Protein AF-A0A379YH19-F1 (afdb_monomer_lite)

InterPro domains:
  IPR006522 Phage virion morphogensis protein [PF05069] (3-81)
  IPR006522 Phage virion morphogensis protein [TIGR01635] (9-64)

Foldseek 3Di:
DPPCVVVVVVVVVVLVPDDPVVNVVVVVVVVVVVVVVVVVCVVQCADPVRHHDDDDDDDPDPVPPPVVVVVVVVPPDDDDDDDPPDDDPDDD

Organism: Serratia marcescens (NCBI:txid615)

Radius of gyration: 30.85 Å; chains: 1; bounding box: 60×80×45 Å

Structure (mmCIF, N/CA/C/O backbone):
data_AF-A0A379YH19-F1
#
_entry.id   AF-A0A379YH19-F1
#
loop_
_atom_site.group_PDB
_atom_site.id
_atom_site.type_symbol
_atom_site.label_atom_id
_atom_site.label_alt_id
_atom_site.label_comp_id
_atom_site.label_asym_id
_atom_site.label_entity_id
_atom_site.label_seq_id
_atom_site.pdbx_PDB_ins_code
_atom_site.Cartn_x
_atom_site.Cartn_y
_atom_site.Cartn_z
_atom_site.occupancy
_atom_site.B_iso_or_equiv
_atom_site.auth_seq_id
_atom_site.auth_comp_id
_atom_site.auth_asym_id
_atom_site.auth_atom_id
_atom_site.pdbx_PDB_model_num
ATOM 1 N N . MET A 1 1 ? -16.985 -3.283 -13.812 1.00 52.91 1 MET A N 1
ATOM 2 C CA . MET A 1 1 ? -16.511 -2.865 -12.468 1.00 52.91 1 MET A CA 1
ATOM 3 C C . MET A 1 1 ? -17.603 -3.091 -11.418 1.00 52.91 1 MET A C 1
ATOM 5 O O . MET A 1 1 ? -17.831 -2.232 -10.582 1.00 52.91 1 MET A O 1
ATOM 9 N N . SER A 1 2 ? -18.290 -4.239 -11.449 1.00 61.66 2 SER A N 1
ATOM 10 C CA . SER A 1 2 ? -19.534 -4.406 -10.673 1.00 61.66 2 SER A CA 1
ATOM 11 C C . SER A 1 2 ? -19.563 -5.658 -9.797 1.00 61.66 2 SER A C 1
ATOM 13 O O . SER A 1 2 ? -20.463 -5.805 -8.980 1.00 61.66 2 SER A O 1
ATOM 15 N N . GLU A 1 3 ? -18.569 -6.535 -9.932 1.00 71.56 3 GLU A N 1
ATOM 16 C CA . GLU A 1 3 ? -18.538 -7.849 -9.275 1.00 71.56 3 GLU A CA 1
ATOM 17 C C . GLU A 1 3 ? -18.074 -7.789 -7.809 1.00 71.56 3 GLU A C 1
ATOM 19 O O . GLU A 1 3 ? -18.232 -8.756 -7.074 1.00 71.56 3 GLU A O 1
ATOM 24 N N . LEU A 1 4 ? -17.543 -6.645 -7.358 1.00 78.88 4 LEU A N 1
ATOM 25 C CA . LEU A 1 4 ? -16.977 -6.479 -6.010 1.00 78.88 4 LEU A CA 1
ATOM 26 C C . LEU A 1 4 ? -17.828 -5.609 -5.072 1.00 78.88 4 LEU A C 1
ATOM 28 O O . LEU A 1 4 ? -17.622 -5.638 -3.862 1.00 78.88 4 LEU A O 1
ATOM 32 N N . ASN A 1 5 ? -18.846 -4.919 -5.595 1.00 82.00 5 ASN A N 1
ATOM 33 C CA . ASN A 1 5 ? -19.732 -4.038 -4.824 1.00 82.00 5 ASN A CA 1
ATOM 34 C C . ASN A 1 5 ? -20.333 -4.654 -3.538 1.00 82.00 5 ASN A C 1
ATOM 36 O O . ASN A 1 5 ? -20.344 -3.973 -2.504 1.00 82.00 5 ASN A O 1
ATOM 40 N N . PRO A 1 6 ? -20.836 -5.911 -3.534 1.00 84.50 6 PRO A N 1
ATOM 41 C CA . PRO A 1 6 ? -21.347 -6.503 -2.296 1.00 84.50 6 PRO A CA 1
ATOM 42 C C . PRO A 1 6 ? -20.239 -6.689 -1.251 1.00 84.50 6 PRO A C 1
ATOM 44 O O . PRO A 1 6 ? -20.479 -6.537 -0.054 1.00 84.50 6 PRO A O 1
ATOM 47 N N . PHE A 1 7 ? -19.012 -6.952 -1.695 1.00 87.75 7 PHE A N 1
ATOM 48 C CA . PHE A 1 7 ? -17.855 -7.109 -0.824 1.00 87.75 7 PHE A CA 1
ATOM 49 C C . PHE A 1 7 ? -17.413 -5.770 -0.227 1.00 87.75 7 PHE A C 1
ATOM 51 O O . PHE A 1 7 ? -17.162 -5.684 0.976 1.00 87.75 7 PHE A O 1
ATOM 58 N N . ASP A 1 8 ? -17.401 -4.714 -1.041 1.00 89.81 8 ASP A N 1
ATOM 59 C CA . ASP A 1 8 ? -17.065 -3.358 -0.601 1.00 89.81 8 ASP A CA 1
ATOM 60 C C . ASP A 1 8 ? -18.026 -2.866 0.487 1.00 89.81 8 ASP A C 1
ATOM 62 O O . ASP A 1 8 ? -17.599 -2.293 1.491 1.00 89.81 8 ASP A O 1
ATOM 66 N N . THR A 1 9 ? -19.320 -3.162 0.339 1.00 90.69 9 THR A N 1
ATOM 67 C CA . THR A 1 9 ? -20.353 -2.791 1.319 1.00 90.69 9 THR A CA 1
ATOM 68 C C . THR A 1 9 ? -20.138 -3.495 2.662 1.00 90.69 9 THR A C 1
ATOM 70 O O . THR A 1 9 ? -20.158 -2.854 3.718 1.00 90.69 9 THR A O 1
ATOM 73 N N . LEU A 1 10 ? -19.882 -4.807 2.641 1.00 90.94 10 LEU A N 1
ATOM 74 C CA . LEU A 1 10 ? -19.611 -5.581 3.857 1.00 90.94 10 LEU A CA 1
ATOM 75 C C . LEU A 1 10 ? -18.318 -5.121 4.546 1.00 90.94 10 LEU A C 1
ATOM 77 O O . LEU A 1 10 ? -18.282 -4.957 5.769 1.00 90.94 10 LEU A O 1
ATOM 81 N N . LEU A 1 11 ? -17.270 -4.860 3.764 1.00 92.62 11 LEU A N 1
ATOM 82 C CA . LEU A 1 11 ? -15.983 -4.392 4.268 1.00 92.62 11 LEU A CA 1
ATOM 83 C C . LEU A 1 11 ? -16.093 -2.993 4.888 1.00 92.62 11 LEU A C 1
ATOM 85 O O . LEU A 1 11 ? -15.556 -2.757 5.973 1.00 92.62 11 LEU A O 1
ATOM 89 N N . ALA A 1 12 ? -16.829 -2.082 4.248 1.00 91.62 12 ALA A N 1
ATOM 90 C CA . ALA A 1 12 ? -17.099 -0.750 4.780 1.00 91.62 12 ALA A CA 1
ATOM 91 C C . ALA A 1 12 ? -17.818 -0.825 6.137 1.00 91.62 12 ALA A C 1
ATOM 93 O O . ALA A 1 12 ? -17.422 -0.139 7.083 1.00 91.62 12 ALA A O 1
ATOM 94 N N . GLY A 1 13 ? -18.807 -1.717 6.269 1.00 93.19 13 GLY A N 1
ATOM 95 C CA . GLY A 1 13 ? -1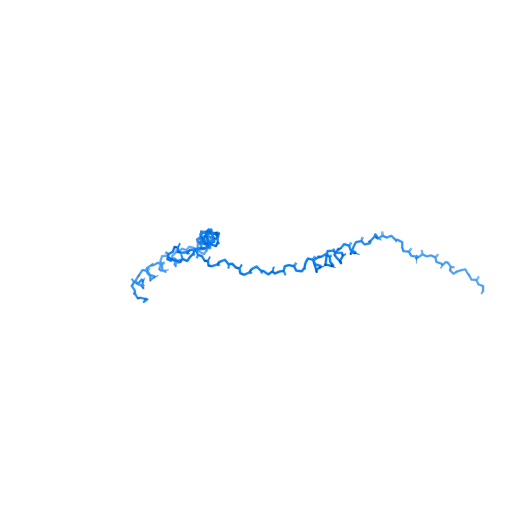9.496 -1.970 7.536 1.00 93.19 13 GLY A CA 1
ATOM 96 C C . GLY A 1 13 ? -18.561 -2.464 8.647 1.00 93.19 13 GLY A C 1
ATOM 97 O O . GLY A 1 13 ? -18.675 -2.030 9.795 1.00 93.19 13 GLY A O 1
ATOM 98 N N . LEU A 1 14 ? -17.591 -3.323 8.320 1.00 93.81 14 LEU A N 1
ATOM 99 C CA . LEU A 1 14 ? -16.591 -3.795 9.281 1.00 93.81 14 LEU A CA 1
ATOM 100 C C . LEU A 1 14 ? -15.634 -2.674 9.713 1.00 93.81 14 LEU A C 1
ATOM 102 O O . LEU A 1 14 ? -15.363 -2.512 10.902 1.00 93.81 14 LEU A O 1
ATOM 106 N N . ILE A 1 15 ? -15.158 -1.864 8.766 1.00 94.00 15 ILE A N 1
ATOM 107 C CA . ILE A 1 15 ? -14.262 -0.732 9.044 1.00 94.00 15 ILE A CA 1
ATOM 108 C C . ILE A 1 15 ? -14.971 0.343 9.883 1.00 94.00 15 ILE A C 1
ATOM 110 O O . ILE A 1 15 ? -14.348 0.966 10.748 1.00 94.00 15 ILE A O 1
ATOM 114 N N . ALA A 1 16 ? -16.276 0.545 9.682 1.00 93.19 16 ALA A N 1
ATOM 115 C CA . ALA A 1 16 ? -17.070 1.481 10.474 1.00 93.19 16 ALA A CA 1
ATOM 116 C C . ALA A 1 16 ? -17.125 1.092 11.963 1.00 93.19 16 ALA A C 1
ATOM 118 O O . ALA A 1 16 ? -17.053 1.970 12.822 1.00 93.19 16 ALA A O 1
ATOM 119 N N . LYS A 1 17 ? -17.163 -0.215 12.269 1.00 95.50 17 LYS A N 1
ATOM 120 C CA . LYS A 1 17 ? -17.163 -0.751 13.644 1.00 95.50 17 LYS A CA 1
ATOM 121 C C . LYS A 1 17 ? -15.815 -0.621 14.364 1.00 95.50 17 LYS A C 1
ATOM 123 O O . LYS A 1 17 ? -15.758 -0.770 15.581 1.00 95.50 17 LYS A O 1
ATOM 128 N N . LEU A 1 18 ? -14.728 -0.354 13.640 1.00 95.25 18 LEU A N 1
ATOM 129 C CA . LEU A 1 18 ? -13.405 -0.156 14.231 1.00 95.25 18 LEU A CA 1
ATOM 130 C C . LEU A 1 18 ? -13.300 1.196 14.953 1.00 95.25 18 LEU A C 1
ATOM 132 O O . LEU A 1 18 ? -13.903 2.193 14.557 1.00 95.25 18 LEU A O 1
ATOM 136 N N . SER A 1 19 ? -12.465 1.264 15.990 1.00 95.94 19 SER A N 1
ATOM 137 C CA . SER A 1 19 ? -12.125 2.538 16.632 1.00 95.94 19 SER A CA 1
ATOM 138 C C . SER A 1 19 ? -11.330 3.456 15.683 1.00 95.94 19 SER A C 1
ATOM 140 O O . SER A 1 19 ? -10.625 2.972 14.790 1.00 95.94 19 SER A O 1
ATOM 142 N N . PRO A 1 20 ? -11.338 4.787 15.882 1.00 93.75 20 PRO A N 1
ATOM 143 C CA . PRO A 1 20 ? -10.535 5.698 15.062 1.00 93.75 20 PRO A CA 1
ATOM 144 C C . PRO A 1 20 ? -9.036 5.356 15.052 1.00 93.75 20 PRO A C 1
ATOM 146 O O . PRO A 1 20 ? -8.382 5.463 14.015 1.00 93.75 20 PRO A O 1
ATOM 149 N N . GLN A 1 21 ? -8.493 4.901 16.187 1.00 96.00 21 GLN A N 1
ATOM 150 C CA . GLN A 1 21 ? -7.082 4.529 16.312 1.00 96.00 21 GLN A CA 1
ATOM 151 C C . GLN A 1 21 ? -6.741 3.260 15.518 1.00 96.00 21 GLN A C 1
ATOM 153 O O . GLN A 1 21 ? -5.724 3.214 14.824 1.00 96.00 21 GLN A O 1
ATOM 158 N N . SER A 1 22 ? -7.602 2.240 15.574 1.00 95.44 22 SER A N 1
ATOM 159 C CA . SER A 1 22 ? -7.393 0.996 14.821 1.00 95.44 22 SER A CA 1
ATOM 160 C C . SER A 1 22 ? -7.512 1.214 13.310 1.00 95.44 22 SER A C 1
ATOM 162 O O . SER A 1 22 ? -6.687 0.688 12.564 1.00 95.44 22 SER A O 1
ATOM 164 N N . ARG A 1 23 ? -8.424 2.087 12.851 1.00 96.94 23 ARG A N 1
ATOM 165 C CA . ARG A 1 23 ? -8.489 2.506 11.438 1.00 96.94 23 ARG A CA 1
ATOM 166 C C . ARG A 1 23 ? -7.196 3.166 10.954 1.00 96.94 23 ARG A C 1
ATOM 168 O O . ARG A 1 23 ? -6.711 2.830 9.876 1.00 96.94 23 ARG A O 1
ATOM 175 N N . LYS A 1 24 ? -6.609 4.072 11.749 1.00 96.19 24 LYS A N 1
ATOM 176 C CA . L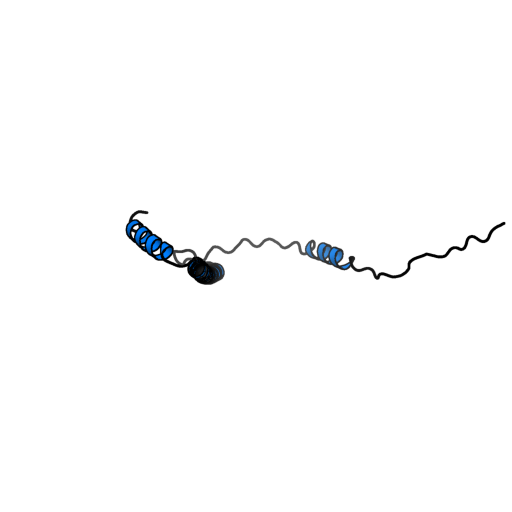YS A 1 24 ? -5.321 4.712 11.415 1.00 96.19 24 LYS A CA 1
ATOM 177 C C . LYS A 1 24 ? -4.196 3.682 11.303 1.00 96.19 24 LYS A C 1
ATOM 179 O O . LYS A 1 24 ? -3.445 3.705 10.331 1.00 96.19 24 LYS A O 1
ATOM 184 N N . SER A 1 25 ? -4.105 2.761 12.264 1.00 97.25 25 SER A N 1
ATOM 185 C CA . SER A 1 25 ? -3.104 1.685 12.246 1.00 97.25 25 SER A CA 1
ATOM 186 C C . SER A 1 25 ? -3.241 0.797 11.003 1.00 97.25 25 SER A C 1
ATOM 188 O O . SER A 1 25 ? -2.260 0.561 10.294 1.00 97.25 25 SER A O 1
ATOM 190 N N . LEU A 1 26 ? -4.473 0.389 10.675 1.00 96.56 26 LEU A N 1
ATOM 191 C CA . LEU A 1 26 ? -4.776 -0.397 9.480 1.00 96.56 26 LEU A CA 1
ATOM 192 C C . LEU A 1 26 ? -4.357 0.337 8.197 1.00 96.56 26 LEU A C 1
ATOM 194 O O . LEU A 1 26 ? -3.656 -0.237 7.366 1.00 96.56 26 LEU A O 1
ATOM 198 N N . ALA A 1 27 ? -4.720 1.615 8.054 1.00 96.25 27 ALA A N 1
ATOM 199 C CA . ALA A 1 27 ? -4.361 2.419 6.886 1.00 96.25 27 ALA A CA 1
ATOM 200 C C . ALA A 1 27 ? -2.837 2.529 6.703 1.00 96.25 27 ALA A C 1
ATOM 202 O O . ALA A 1 27 ? -2.327 2.390 5.586 1.00 96.25 27 ALA A O 1
ATOM 203 N N . VAL A 1 28 ? -2.091 2.714 7.797 1.00 97.94 28 VAL A N 1
ATOM 204 C CA . VAL A 1 28 ? -0.621 2.742 7.773 1.00 97.94 28 VAL A CA 1
ATOM 205 C C . VAL A 1 28 ? -0.050 1.388 7.348 1.00 97.94 28 VAL A C 1
ATOM 207 O O . VAL A 1 28 ? 0.847 1.344 6.504 1.00 97.94 28 VAL A O 1
ATOM 210 N N . ALA A 1 29 ? -0.560 0.283 7.894 1.00 98.00 29 ALA A N 1
ATOM 211 C CA . ALA A 1 29 ? -0.102 -1.061 7.546 1.00 98.00 29 ALA A CA 1
ATOM 212 C C . ALA A 1 29 ? -0.323 -1.376 6.056 1.00 98.00 29 ALA A C 1
ATOM 214 O O . ALA A 1 29 ? 0.603 -1.822 5.371 1.00 98.00 29 ALA A O 1
ATOM 215 N N . VAL A 1 30 ? -1.515 -1.067 5.534 1.00 97.38 30 VAL A N 1
ATOM 216 C CA . VAL A 1 30 ? -1.851 -1.233 4.111 1.00 97.38 30 VAL A CA 1
ATOM 217 C C . VAL A 1 30 ? -0.929 -0.382 3.237 1.00 97.38 30 VAL A C 1
ATOM 219 O O . VAL A 1 30 ? -0.332 -0.893 2.289 1.00 97.38 30 VAL A O 1
ATOM 222 N N . SER A 1 31 ? -0.731 0.888 3.596 1.00 97.44 31 SER A N 1
ATOM 223 C CA . SER A 1 31 ? 0.129 1.811 2.844 1.00 97.44 31 SER A CA 1
ATOM 224 C C . SER A 1 31 ? 1.581 1.332 2.777 1.00 97.44 31 SER A C 1
ATOM 226 O O . SER A 1 31 ? 2.205 1.383 1.715 1.00 97.44 31 SER A O 1
ATOM 228 N N . LYS A 1 32 ? 2.125 0.810 3.885 1.00 98.38 32 LYS A N 1
ATOM 229 C CA . LYS A 1 32 ? 3.482 0.241 3.925 1.00 98.38 32 LYS A CA 1
ATOM 230 C C . LYS A 1 32 ? 3.624 -0.944 2.970 1.00 98.38 32 LYS A C 1
ATOM 232 O O . LYS A 1 32 ? 4.585 -0.995 2.201 1.00 98.38 32 LYS A O 1
ATOM 237 N N . ARG A 1 33 ? 2.657 -1.867 2.980 1.00 98.06 33 ARG A N 1
ATOM 238 C CA . ARG A 1 33 ? 2.659 -3.038 2.091 1.00 98.06 33 ARG A CA 1
ATOM 239 C C . ARG A 1 33 ? 2.549 -2.634 0.621 1.00 98.06 33 ARG A C 1
ATOM 241 O O . ARG A 1 33 ? 3.337 -3.112 -0.193 1.00 98.06 33 ARG A O 1
ATOM 248 N N . LEU A 1 34 ? 1.630 -1.722 0.296 1.00 97.69 34 LEU A N 1
ATOM 249 C CA . LEU A 1 34 ? 1.470 -1.181 -1.056 1.00 97.69 34 LEU A CA 1
ATOM 250 C C . LEU A 1 34 ? 2.775 -0.543 -1.540 1.00 97.69 34 LEU A C 1
ATOM 252 O O . LEU A 1 34 ? 3.240 -0.823 -2.645 1.00 97.69 34 LEU A O 1
ATOM 256 N N . ARG A 1 35 ? 3.411 0.276 -0.692 1.00 97.50 35 ARG A N 1
ATOM 257 C CA . ARG A 1 35 ? 4.661 0.943 -1.048 1.00 97.50 35 ARG A CA 1
ATOM 258 C C . ARG A 1 35 ? 5.774 -0.059 -1.322 1.00 97.50 35 ARG A C 1
ATOM 260 O O . ARG A 1 35 ? 6.484 0.116 -2.308 1.00 97.50 35 ARG A O 1
ATOM 267 N N . ALA A 1 36 ? 5.917 -1.087 -0.487 1.00 97.44 36 ALA A N 1
ATOM 268 C CA . ALA A 1 36 ? 6.921 -2.132 -0.670 1.00 97.44 36 ALA A CA 1
ATOM 269 C C . ALA A 1 36 ? 6.728 -2.887 -1.997 1.00 97.44 36 ALA A C 1
ATOM 271 O O . ALA A 1 36 ? 7.679 -3.013 -2.771 1.00 97.44 36 ALA A O 1
ATOM 272 N N . GLY A 1 37 ? 5.495 -3.304 -2.306 1.00 96.12 37 GLY A N 1
ATOM 273 C CA . GLY A 1 37 ? 5.167 -3.945 -3.583 1.00 96.12 37 GLY A CA 1
ATOM 274 C C . GLY A 1 37 ? 5.458 -3.034 -4.777 1.00 96.12 37 GLY A C 1
ATOM 275 O O . GLY A 1 37 ? 6.138 -3.438 -5.719 1.00 96.12 37 GLY A O 1
ATOM 276 N N . GLN A 1 38 ? 5.053 -1.765 -4.691 1.00 95.50 38 GLN A N 1
ATOM 277 C CA . GLN A 1 38 ? 5.304 -0.788 -5.748 1.00 95.50 38 GLN A CA 1
ATOM 278 C C . GLN A 1 38 ? 6.800 -0.540 -5.966 1.00 95.50 38 GLN A C 1
ATOM 280 O O . GLN A 1 38 ? 7.245 -0.432 -7.105 1.00 95.50 38 GLN A O 1
ATOM 285 N N . GLN A 1 39 ? 7.601 -0.472 -4.897 1.00 97.00 39 GLN A N 1
ATOM 286 C CA . GLN A 1 39 ? 9.057 -0.364 -5.025 1.00 97.00 39 GLN A CA 1
ATOM 287 C C . GLN A 1 39 ? 9.646 -1.566 -5.755 1.00 97.00 39 GLN A C 1
ATOM 289 O O . GLN A 1 39 ? 10.502 -1.402 -6.624 1.00 97.00 39 GLN A O 1
ATOM 294 N N . GLN A 1 40 ? 9.184 -2.770 -5.423 1.00 94.75 40 GLN A N 1
ATOM 295 C CA . GLN A 1 40 ? 9.644 -3.980 -6.085 1.00 94.75 40 GLN A CA 1
ATOM 296 C C . GLN A 1 40 ? 9.261 -3.983 -7.569 1.00 94.75 40 GLN A C 1
ATOM 298 O O . GLN A 1 40 ? 10.098 -4.317 -8.404 1.00 94.75 40 GLN A O 1
ATOM 303 N N . HIS A 1 41 ? 8.044 -3.555 -7.908 1.00 92.50 41 HIS A N 1
ATOM 304 C CA . HIS A 1 41 ? 7.589 -3.433 -9.292 1.00 92.50 41 HIS A CA 1
ATOM 305 C C . HIS A 1 41 ? 8.416 -2.408 -10.085 1.00 92.50 41 HIS A C 1
ATOM 307 O O . HIS A 1 41 ? 8.926 -2.711 -11.163 1.00 92.50 41 HIS A O 1
ATOM 313 N N . ILE A 1 42 ? 8.649 -1.222 -9.510 1.00 91.25 42 ILE A N 1
ATOM 314 C CA . ILE A 1 42 ? 9.510 -0.185 -10.103 1.00 91.25 42 ILE A CA 1
ATOM 315 C C . ILE A 1 42 ? 10.935 -0.710 -10.307 1.00 91.25 42 ILE A C 1
ATOM 317 O O . ILE A 1 42 ? 11.542 -0.441 -11.341 1.00 91.25 42 ILE A O 1
ATOM 321 N N . LYS A 1 43 ? 11.479 -1.467 -9.347 1.00 92.06 43 LYS A N 1
ATOM 322 C CA . LYS A 1 43 ? 12.813 -2.070 -9.471 1.00 92.06 43 LYS A CA 1
ATOM 323 C C . LYS A 1 43 ? 12.868 -3.107 -10.595 1.00 92.06 43 LYS A C 1
ATOM 325 O O . LYS A 1 43 ? 13.875 -3.175 -11.290 1.00 92.06 43 LYS A O 1
ATOM 330 N N . ARG A 1 44 ? 11.808 -3.903 -10.766 1.00 92.25 44 ARG A N 1
ATOM 331 C CA . ARG A 1 44 ? 11.713 -4.930 -11.815 1.00 92.25 44 ARG A CA 1
ATOM 332 C C . ARG A 1 44 ? 11.594 -4.340 -13.220 1.00 92.25 44 ARG A C 1
ATOM 334 O O . ARG A 1 44 ? 12.045 -4.997 -14.147 1.00 92.25 44 ARG A O 1
ATOM 341 N N . GLN A 1 45 ? 11.033 -3.132 -13.365 1.00 92.19 45 GLN A N 1
ATOM 342 C CA . GLN A 1 45 ? 10.801 -2.486 -14.669 1.00 92.19 45 GLN A CA 1
ATOM 343 C C . GLN A 1 45 ? 10.043 -3.411 -15.639 1.00 92.19 45 GLN A C 1
ATOM 345 O O . GLN A 1 45 ? 10.448 -3.576 -16.785 1.00 92.19 45 GLN A O 1
ATOM 350 N N . GLN A 1 46 ? 8.976 -4.051 -15.158 1.00 91.62 46 GLN A N 1
ATOM 351 C CA . GLN A 1 46 ? 8.147 -4.971 -15.940 1.00 91.62 46 GLN A CA 1
ATOM 352 C C . GLN A 1 46 ? 6.742 -4.394 -16.102 1.00 91.62 46 GLN A C 1
ATOM 354 O O . GLN A 1 46 ? 6.237 -3.704 -15.211 1.00 91.62 46 GLN A O 1
ATOM 359 N N . ALA A 1 47 ? 6.139 -4.661 -17.251 1.00 84.81 47 ALA A N 1
ATOM 360 C CA . ALA A 1 47 ? 4.737 -4.429 -17.520 1.00 84.81 47 ALA A CA 1
ATOM 361 C C . ALA A 1 47 ? 3.874 -5.525 -16.855 1.00 84.81 47 ALA A C 1
ATOM 363 O O . ALA A 1 47 ? 4.394 -6.568 -16.448 1.00 84.81 47 ALA A O 1
ATOM 364 N N . PRO A 1 48 ? 2.553 -5.306 -16.712 1.00 83.12 48 PRO A N 1
ATOM 365 C CA . PRO A 1 48 ? 1.642 -6.283 -16.105 1.00 83.12 48 PRO A CA 1
ATOM 366 C C . PRO A 1 48 ? 1.572 -7.626 -16.851 1.00 83.12 48 PRO A C 1
ATOM 368 O O . PRO A 1 48 ? 1.199 -8.633 -16.259 1.00 83.12 48 PRO A O 1
ATOM 371 N N . ASP A 1 49 ? 1.943 -7.638 -18.131 1.00 88.00 49 ASP A N 1
ATOM 372 C CA . ASP A 1 49 ? 2.095 -8.825 -18.983 1.00 88.00 49 ASP A CA 1
ATOM 373 C C . ASP A 1 49 ? 3.440 -9.558 -18.768 1.00 88.00 49 ASP A C 1
ATOM 375 O O . ASP A 1 49 ? 3.700 -10.586 -19.389 1.00 88.00 49 ASP A O 1
ATOM 379 N N . GLY A 1 50 ? 4.301 -9.041 -17.884 1.00 81.88 50 GLY A N 1
ATOM 380 C CA . GLY A 1 50 ? 5.623 -9.579 -17.569 1.00 81.88 50 GLY A CA 1
ATOM 381 C C . GLY A 1 50 ? 6.741 -9.113 -18.504 1.00 81.88 50 GLY A C 1
ATOM 382 O O . GLY A 1 50 ? 7.908 -9.418 -18.244 1.00 81.88 50 GLY A O 1
ATOM 383 N N . THR A 1 51 ? 6.435 -8.356 -19.561 1.00 88.44 51 THR A N 1
ATOM 384 C CA . THR A 1 51 ? 7.460 -7.877 -20.495 1.00 88.44 51 THR A CA 1
ATOM 385 C C . THR A 1 51 ? 8.301 -6.761 -19.861 1.00 88.44 51 THR A C 1
ATOM 387 O O . THR A 1 51 ? 7.774 -5.924 -19.124 1.00 88.44 51 THR A O 1
ATOM 390 N N . PRO A 1 52 ? 9.629 -6.723 -20.072 1.00 88.75 52 PRO A N 1
ATOM 391 C CA . PRO A 1 52 ? 10.447 -5.634 -19.556 1.00 88.75 52 PRO A CA 1
ATOM 392 C C . PRO A 1 52 ? 10.137 -4.332 -20.302 1.00 88.75 52 PRO A C 1
ATOM 394 O O . PRO A 1 52 ? 9.943 -4.319 -21.517 1.00 88.75 52 PRO A O 1
ATOM 397 N N . TYR A 1 53 ? 10.150 -3.211 -19.585 1.00 88.44 53 TYR A N 1
ATOM 398 C CA . TYR A 1 53 ? 10.001 -1.902 -20.207 1.00 88.44 53 TYR A CA 1
ATOM 399 C C . TYR A 1 53 ? 11.17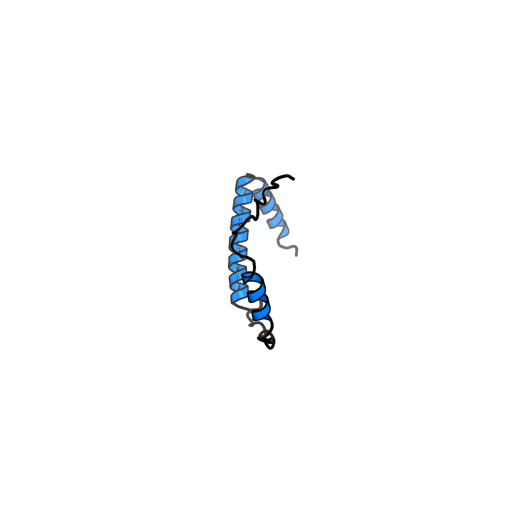8 -1.575 -21.127 1.00 88.44 53 TYR A C 1
ATOM 401 O O . TYR A 1 53 ? 12.330 -1.921 -20.856 1.00 88.44 53 TYR A O 1
ATOM 409 N N . ALA A 1 54 ? 10.888 -0.833 -22.198 1.00 87.81 54 ALA A N 1
ATOM 410 C CA . ALA A 1 54 ? 11.912 -0.338 -23.104 1.00 87.81 54 ALA A CA 1
ATOM 411 C C . ALA A 1 54 ? 12.945 0.520 -22.342 1.00 87.81 54 ALA A C 1
ATOM 413 O O . ALA A 1 54 ? 12.567 1.367 -21.519 1.00 87.81 54 ALA A O 1
ATOM 414 N N . PRO A 1 55 ? 14.252 0.346 -22.613 1.00 85.75 55 PRO A N 1
ATOM 415 C CA . PRO A 1 55 ? 15.290 1.101 -21.931 1.00 85.75 55 PRO A CA 1
ATOM 416 C C . PRO A 1 55 ? 15.119 2.602 -22.179 1.00 85.75 55 PRO A C 1
ATOM 418 O O . PRO A 1 55 ? 14.843 3.062 -23.290 1.00 85.75 55 PRO A O 1
ATOM 421 N N . ARG A 1 56 ? 15.303 3.397 -21.122 1.00 82.38 56 ARG A N 1
ATOM 422 C CA . ARG A 1 56 ? 15.187 4.855 -21.207 1.00 82.38 56 ARG A CA 1
ATOM 423 C C . ARG A 1 56 ? 16.267 5.409 -22.138 1.00 82.38 56 ARG A C 1
ATOM 425 O O . ARG A 1 56 ? 17.447 5.138 -21.925 1.00 82.38 56 ARG A O 1
ATOM 432 N N . LYS A 1 57 ? 15.882 6.261 -23.098 1.00 84.31 57 LYS A N 1
ATOM 433 C CA . LYS A 1 57 ? 16.831 7.018 -23.935 1.00 84.31 57 LYS A CA 1
ATOM 434 C C . LYS A 1 57 ? 17.851 7.734 -23.041 1.00 84.31 57 LYS A C 1
ATOM 436 O O . LYS A 1 57 ? 17.479 8.545 -22.186 1.00 84.31 57 LYS A O 1
ATOM 441 N N . THR A 1 58 ? 19.130 7.418 -23.211 1.00 74.81 58 THR A N 1
ATOM 442 C CA . THR A 1 58 ? 20.214 8.016 -22.433 1.00 74.81 58 THR A CA 1
ATOM 443 C C . THR A 1 58 ? 20.367 9.478 -22.841 1.00 74.81 58 THR A C 1
ATOM 445 O O . THR A 1 58 ? 20.600 9.812 -24.000 1.00 74.81 58 THR A O 1
ATOM 448 N N . ARG A 1 59 ? 20.201 10.399 -21.886 1.00 72.50 59 ARG A N 1
ATOM 449 C CA . ARG A 1 59 ? 20.524 11.808 -22.130 1.00 72.50 59 ARG A CA 1
ATOM 450 C C . ARG A 1 59 ? 22.042 11.944 -22.117 1.00 72.50 59 ARG A C 1
ATOM 452 O O . ARG A 1 59 ? 22.666 11.593 -21.115 1.00 72.50 59 ARG A O 1
ATOM 459 N N . LEU A 1 60 ? 22.623 12.477 -23.193 1.00 72.62 60 LEU A N 1
ATOM 460 C CA . LEU A 1 60 ? 24.030 12.873 -23.227 1.00 72.62 60 LEU A CA 1
ATOM 461 C C . LEU A 1 60 ? 24.268 13.868 -22.080 1.00 72.62 60 LEU A C 1
ATOM 463 O O . LEU A 1 60 ? 23.751 14.986 -22.070 1.00 72.62 60 LEU A O 1
ATOM 467 N N . ARG A 1 61 ? 24.983 13.426 -21.043 1.00 61.94 61 ARG A N 1
ATOM 468 C CA . ARG A 1 61 ? 25.351 14.268 -19.903 1.00 61.94 61 ARG A CA 1
ATOM 469 C C . ARG A 1 61 ? 26.387 15.283 -20.383 1.00 61.94 61 ARG A C 1
ATOM 471 O O . ARG A 1 61 ? 27.570 14.965 -20.440 1.00 61.94 61 ARG A O 1
ATOM 478 N N . ASN A 1 62 ? 25.971 16.525 -20.632 1.00 61.16 62 ASN A N 1
ATOM 479 C CA . ASN A 1 62 ? 26.896 17.659 -20.615 1.00 61.16 62 ASN A CA 1
ATOM 480 C C . ASN A 1 62 ? 27.423 17.814 -19.177 1.00 61.16 62 ASN A C 1
ATOM 482 O O . ASN A 1 62 ? 26.828 18.500 -18.347 1.00 61.16 62 ASN A O 1
ATOM 486 N N . LYS A 1 63 ? 28.538 17.133 -18.878 1.00 57.75 63 LYS A N 1
ATOM 487 C CA . LYS A 1 63 ? 29.246 17.065 -17.580 1.00 57.75 63 LYS A CA 1
ATOM 488 C C . LYS A 1 63 ? 29.641 18.429 -16.987 1.00 57.75 63 LYS A C 1
ATOM 490 O O . LYS A 1 63 ? 30.123 18.465 -15.861 1.00 57.75 63 LYS A O 1
ATOM 495 N N . LYS A 1 64 ? 29.435 19.534 -17.712 1.00 57.69 64 LYS A N 1
ATOM 496 C CA . LYS A 1 64 ? 29.888 20.880 -17.340 1.00 57.69 64 LYS A CA 1
ATOM 497 C C . LYS A 1 64 ? 28.993 21.576 -16.300 1.00 57.69 64 LYS A C 1
ATOM 499 O O . LYS A 1 64 ? 29.514 22.264 -15.447 1.00 57.69 64 LYS A O 1
ATOM 504 N N . ARG A 1 65 ? 27.675 21.326 -16.282 1.00 56.72 65 ARG A N 1
ATOM 505 C CA . ARG A 1 65 ? 26.709 22.130 -15.491 1.00 56.72 65 ARG A CA 1
ATOM 506 C C . ARG A 1 65 ? 26.513 21.750 -14.014 1.00 56.72 65 ARG A C 1
ATOM 508 O O . ARG A 1 65 ? 25.802 22.463 -13.313 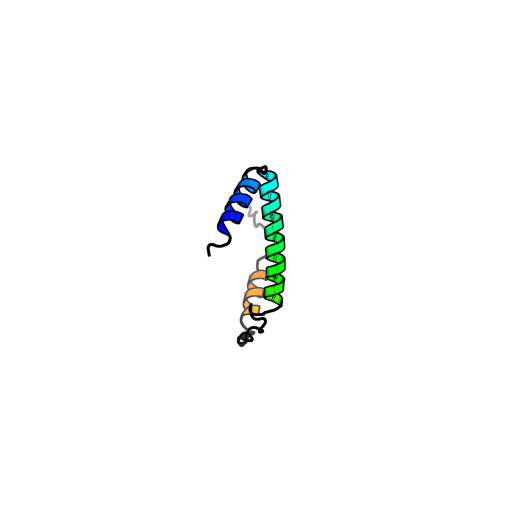1.00 56.72 65 ARG A O 1
ATOM 515 N N . LEU A 1 66 ? 27.038 20.612 -13.545 1.00 57.97 66 LEU A N 1
ATOM 516 C CA . LEU A 1 66 ? 26.843 20.186 -12.145 1.00 57.97 66 LEU A CA 1
ATOM 517 C C . LEU A 1 66 ? 27.918 20.724 -11.190 1.00 57.97 66 LEU A C 1
ATOM 519 O O . LEU A 1 66 ? 27.629 20.853 -10.007 1.00 57.97 66 LEU A O 1
ATOM 523 N N . ARG A 1 67 ? 29.123 21.045 -11.683 1.00 59.09 67 ARG A N 1
ATOM 524 C CA . ARG A 1 67 ? 30.211 21.593 -10.850 1.00 59.09 67 ARG A CA 1
ATOM 525 C C . ARG A 1 67 ? 29.904 23.027 -10.421 1.00 59.09 67 ARG A C 1
ATOM 527 O O . ARG A 1 67 ? 29.969 23.322 -9.238 1.00 59.09 67 ARG A O 1
ATOM 534 N N . ASP A 1 68 ? 29.382 23.828 -11.346 1.00 57.62 68 ASP A N 1
ATOM 535 C CA . ASP A 1 68 ? 29.035 25.238 -11.117 1.00 57.62 68 ASP A CA 1
ATOM 536 C C . ASP A 1 68 ? 27.989 25.451 -10.001 1.00 57.62 68 ASP A C 1
ATOM 538 O O . ASP A 1 68 ? 27.905 26.527 -9.422 1.00 57.62 68 ASP A O 1
ATOM 542 N N . ARG A 1 69 ? 27.167 24.438 -9.681 1.00 57.38 69 ARG A N 1
ATOM 543 C CA . ARG A 1 69 ? 26.182 24.511 -8.583 1.00 57.38 69 ARG A CA 1
ATOM 544 C C . ARG A 1 69 ? 26.725 24.051 -7.231 1.00 57.38 69 ARG A C 1
ATOM 546 O O . ARG A 1 69 ? 26.137 24.405 -6.216 1.00 57.38 69 ARG A O 1
ATOM 553 N N . ALA A 1 70 ? 27.792 23.253 -7.215 1.00 57.19 70 ALA A N 1
ATOM 554 C CA . ALA A 1 70 ? 28.432 22.819 -5.977 1.00 57.19 70 ALA A CA 1
ATOM 555 C C . ALA A 1 70 ? 29.274 23.952 -5.368 1.00 57.19 70 ALA A C 1
ATOM 557 O O . ALA A 1 70 ? 29.209 24.153 -4.158 1.00 57.19 70 ALA A O 1
ATOM 558 N N . ASP A 1 71 ? 29.954 24.744 -6.206 1.00 55.28 71 ASP A N 1
ATOM 559 C CA . ASP A 1 71 ? 30.742 25.905 -5.759 1.00 55.28 71 ASP A CA 1
ATOM 560 C C . ASP A 1 71 ? 29.876 26.967 -5.067 1.00 55.28 71 ASP A C 1
ATOM 562 O O . ASP A 1 71 ? 30.234 27.471 -4.006 1.00 55.28 71 ASP A O 1
ATOM 566 N N . VAL A 1 72 ? 28.679 27.248 -5.596 1.00 58.62 72 VAL A N 1
ATOM 567 C CA . VAL A 1 72 ? 27.765 28.254 -5.018 1.00 58.62 72 VAL A CA 1
ATOM 568 C C . VAL A 1 72 ? 27.275 27.873 -3.612 1.00 58.62 72 VAL A C 1
ATOM 570 O O . VAL A 1 72 ? 26.933 28.750 -2.825 1.00 58.62 72 VAL A O 1
ATOM 573 N N . LEU A 1 73 ? 27.255 26.582 -3.263 1.00 57.56 73 LEU A N 1
ATOM 574 C CA . LEU A 1 73 ? 26.817 26.124 -1.940 1.00 57.56 73 LEU A CA 1
ATOM 575 C C . LEU A 1 73 ? 27.938 26.151 -0.886 1.00 57.56 73 LEU A C 1
ATOM 577 O O . LEU A 1 73 ? 27.631 26.159 0.303 1.00 57.56 73 LEU A O 1
ATOM 581 N N . GLN A 1 74 ? 29.215 26.189 -1.286 1.00 56.72 74 GLN A N 1
ATOM 582 C CA . GLN A 1 74 ? 30.350 26.226 -0.350 1.00 56.72 74 GLN A CA 1
ATOM 583 C C . GLN A 1 74 ? 30.710 27.645 0.119 1.00 56.72 74 GLN A C 1
ATOM 585 O O . GLN A 1 74 ? 31.239 27.801 1.216 1.00 56.72 74 GLN A O 1
ATOM 590 N N . THR A 1 75 ? 30.370 28.693 -0.639 1.00 53.69 75 THR A N 1
ATOM 591 C CA . THR A 1 75 ? 30.704 30.093 -0.293 1.00 53.69 75 THR A CA 1
ATOM 592 C C . THR A 1 75 ? 29.840 30.695 0.836 1.00 53.69 75 THR A C 1
ATOM 594 O O . THR A 1 75 ? 30.080 31.820 1.258 1.00 53.69 75 THR A O 1
ATOM 597 N N . ALA A 1 76 ? 28.850 29.974 1.378 1.00 52.88 76 ALA A N 1
ATOM 598 C CA . ALA A 1 76 ? 27.904 30.523 2.363 1.00 52.88 76 ALA A CA 1
ATOM 599 C C . ALA A 1 76 ? 28.362 30.474 3.840 1.00 52.88 76 ALA A C 1
ATOM 601 O O . ALA A 1 76 ? 27.632 30.941 4.713 1.00 52.88 76 ALA A O 1
ATOM 602 N N . HIS A 1 77 ? 29.555 29.955 4.145 1.00 52.34 77 HIS A N 1
ATOM 603 C CA . HIS A 1 77 ? 30.123 29.971 5.501 1.00 52.34 77 HIS A CA 1
ATOM 604 C C . HIS A 1 77 ? 31.444 30.752 5.533 1.00 52.34 77 HIS A C 1
ATOM 606 O O . HIS A 1 77 ? 32.524 30.173 5.611 1.00 52.34 77 HIS A O 1
ATOM 612 N N . GLY A 1 78 ? 31.357 32.083 5.455 1.00 42.69 78 GLY A N 1
ATOM 613 C CA . GLY A 1 78 ? 32.457 32.969 5.847 1.00 42.69 78 GLY A CA 1
ATOM 614 C C . GLY A 1 78 ? 32.545 33.070 7.380 1.00 42.69 78 GLY A C 1
ATOM 615 O O . GLY A 1 78 ? 31.497 33.066 8.034 1.00 42.69 78 GLY A O 1
ATOM 616 N N . PRO A 1 79 ? 33.750 33.127 7.979 1.00 44.53 79 PRO A N 1
ATOM 617 C CA . PRO A 1 79 ? 33.899 33.204 9.427 1.00 44.53 79 PRO A CA 1
ATOM 618 C C . PRO A 1 79 ? 33.357 34.535 9.967 1.00 44.53 79 PRO A C 1
ATOM 620 O O . PRO A 1 79 ? 33.693 35.612 9.481 1.00 44.53 79 PRO A O 1
ATOM 623 N N . LEU A 1 80 ? 32.519 34.439 11.000 1.00 48.94 80 LEU A N 1
ATOM 624 C CA . LEU A 1 80 ? 32.157 35.542 11.886 1.00 48.94 80 LEU A CA 1
ATOM 625 C C . LEU A 1 80 ? 33.420 36.010 12.622 1.00 48.94 80 LEU A C 1
ATOM 627 O O . LEU A 1 80 ? 33.783 35.423 13.639 1.00 48.94 80 LEU A O 1
ATOM 631 N N . SER A 1 81 ? 34.084 37.061 12.144 1.00 50.75 81 SER A N 1
ATOM 632 C CA . SER A 1 81 ? 35.004 37.823 12.990 1.00 50.75 81 SER A CA 1
ATOM 633 C C . SER A 1 81 ? 35.159 39.272 12.535 1.00 50.75 81 SER A C 1
ATOM 635 O O . SER A 1 81 ? 35.415 39.538 11.366 1.00 50.75 81 SER A O 1
ATOM 637 N N . GLU A 1 82 ? 35.086 40.146 13.542 1.00 39.56 82 GLU A N 1
ATOM 638 C CA . GLU A 1 82 ? 35.499 41.555 13.607 1.00 39.56 82 GLU A CA 1
ATOM 639 C C . GLU A 1 82 ? 34.421 42.626 13.361 1.00 39.56 82 GLU A C 1
ATOM 641 O O . GLU A 1 82 ? 34.177 43.114 12.262 1.00 39.56 82 GLU A O 1
ATOM 646 N N . SER A 1 83 ? 33.813 43.034 14.480 1.00 47.41 83 SER A N 1
ATOM 647 C CA . SER A 1 83 ? 33.077 44.287 14.655 1.00 47.41 83 SER A CA 1
ATOM 648 C C . SER A 1 83 ? 34.054 45.471 14.728 1.00 47.41 83 SER A C 1
ATOM 650 O O . SER A 1 83 ? 34.840 45.522 15.676 1.00 47.41 83 SER A O 1
ATOM 652 N N . PRO A 1 84 ? 33.988 46.482 13.842 1.00 43.94 84 PRO A N 1
ATOM 653 C CA . PRO A 1 84 ? 34.696 47.735 14.053 1.00 43.94 84 PRO A CA 1
ATOM 654 C C . PRO A 1 84 ? 33.818 48.660 14.901 1.00 43.94 84 PRO A C 1
ATOM 656 O O . PRO A 1 84 ? 33.071 49.496 14.401 1.00 43.94 84 PRO A O 1
ATOM 659 N N . GLY A 1 85 ? 33.891 48.489 16.216 1.00 50.56 85 GLY A N 1
ATOM 660 C CA . GLY A 1 85 ? 33.438 49.488 17.172 1.00 50.56 85 GLY A CA 1
ATOM 661 C C . GLY A 1 85 ? 34.635 49.925 17.993 1.00 50.56 85 GLY A C 1
ATOM 662 O O . GLY A 1 85 ? 35.074 49.135 18.816 1.00 50.56 85 GLY A O 1
ATOM 663 N N . GLN A 1 86 ? 35.166 51.125 17.724 1.00 53.47 86 GLN A N 1
ATOM 664 C CA . GLN A 1 86 ? 35.830 52.066 18.651 1.00 53.47 86 GLN A CA 1
ATOM 665 C C . GLN A 1 86 ? 36.705 53.057 17.857 1.00 53.47 86 GLN A C 1
ATOM 667 O O . GLN A 1 86 ? 37.928 52.940 17.831 1.00 53.47 86 GLN A O 1
ATOM 672 N N . GLN A 1 87 ? 36.094 54.088 17.267 1.00 49.34 87 GLN A N 1
ATOM 673 C CA . GLN A 1 87 ? 36.804 55.350 17.043 1.00 49.34 87 GLN A CA 1
ATOM 674 C C . GLN A 1 87 ? 36.288 56.349 18.079 1.00 49.34 87 GLN A C 1
ATOM 676 O O . GLN A 1 87 ? 35.139 56.782 18.047 1.00 49.34 87 GLN A O 1
ATOM 681 N N . ARG A 1 88 ? 37.147 56.633 19.058 1.00 43.03 88 ARG A N 1
ATOM 682 C CA . ARG A 1 88 ? 36.934 57.615 20.120 1.00 43.03 88 ARG A CA 1
ATOM 683 C C . ARG A 1 88 ? 36.847 59.005 19.493 1.00 43.03 88 ARG A C 1
ATOM 685 O O . ARG A 1 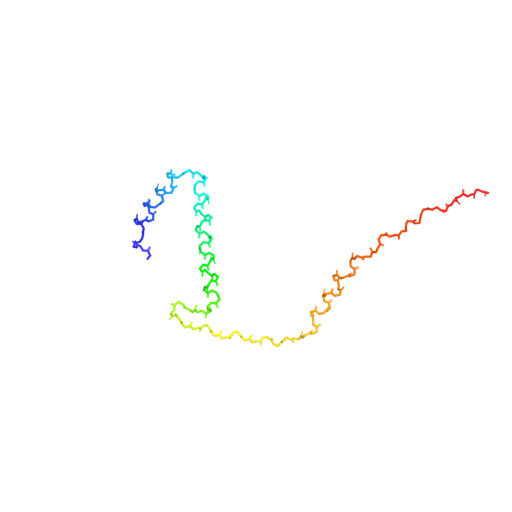88 ? 37.793 59.434 18.840 1.00 43.03 88 ARG A O 1
ATOM 692 N N . CYS A 1 89 ? 35.756 59.722 19.735 1.00 45.09 89 CYS A N 1
ATOM 693 C CA . CYS A 1 89 ? 35.718 61.167 19.552 1.00 45.09 89 CYS A CA 1
ATOM 694 C C . CYS A 1 89 ? 36.416 61.813 20.758 1.00 45.09 89 CYS A C 1
ATOM 696 O O . CYS A 1 89 ? 35.834 61.928 21.834 1.00 45.09 89 CYS A O 1
ATOM 698 N N . SER A 1 90 ? 37.686 62.177 20.595 1.00 44.44 90 SER A N 1
ATOM 699 C CA . SER A 1 90 ? 38.375 63.150 21.446 1.00 44.44 90 SER A CA 1
ATOM 700 C C . SER A 1 90 ? 38.105 64.551 20.896 1.00 44.44 90 SER A C 1
ATOM 702 O O . SER A 1 90 ? 38.270 64.770 19.698 1.00 44.44 90 SER A O 1
ATOM 704 N N . GLY A 1 91 ? 37.646 65.455 21.761 1.00 46.28 91 GLY A N 1
ATOM 705 C CA . GLY A 1 91 ? 37.239 66.814 21.410 1.00 46.28 91 GLY A CA 1
ATOM 706 C C . GLY A 1 91 ? 38.377 67.779 21.070 1.00 46.28 91 GLY A C 1
ATOM 707 O O . GLY A 1 91 ? 39.555 67.491 21.291 1.00 46.28 91 GLY A O 1
ATOM 708 N N . GLY A 1 92 ? 37.950 68.934 20.561 1.00 38.06 92 GLY A N 1
ATOM 709 C CA . GLY A 1 92 ? 38.710 70.142 20.254 1.00 38.06 92 GLY A CA 1
ATOM 710 C C . GLY A 1 92 ? 37.766 71.154 19.630 1.00 38.06 92 GLY A C 1
ATOM 711 O O . GLY A 1 92 ? 37.352 70.890 18.482 1.00 38.06 92 GLY A O 1
#

pLDDT: mean 76.55, std 19.86, range [38.06, 98.38]

Sequence (92 aa):
MSELNPFDTLLAGLIAKLSPQSRKSLAVAVSKRLRAGQQQHIKRQQAPDGTPYAPRKTRLRNKKRLRDRADVLQTAHGPLSESPGQQRCSGG

Secondary structure (DSSP, 8-state):
--SSHHHHHHHHHHHHHS-HHHHHHHHHHHHHHHHHHHHHH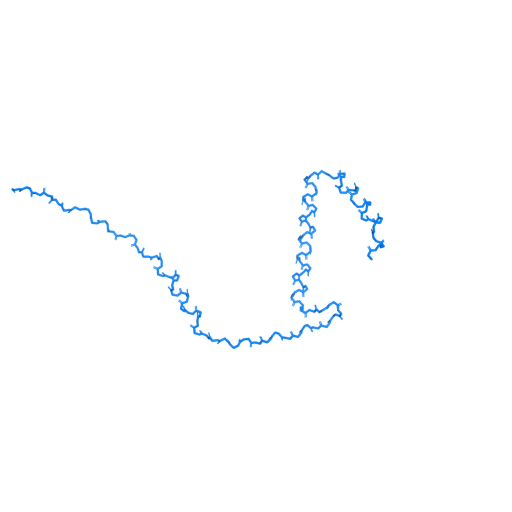HHHTB-TTSPBPPPPPPP---TTTTHHHHHHHHTT----------------